Protein AF-A0A923XFM2-F1 (afdb_monomer_lite)

Foldseek 3Di:
DDDDDDPDPDDDDPVNVVVVVVVVVVQVPPPPVSVLVCCCCVCCPPVNVDHPVRSVVVVVVVD

pLDDT: mean 70.75, std 11.45, range [38.78, 85.19]

Secondary structure (DSSP, 8-state):
-------PPP---HHHHHHHHHHHHHHT-SHHHHHHHHHIIIIIIIS-SS-HHHHHHHHHHH-

Radius of gyration: 17.28 Å; chains: 1; bounding box: 39×14×49 Å

Structure (mmCIF, N/CA/C/O backbone):
data_AF-A0A923XFM2-F1
#
_entry.id   AF-A0A923XFM2-F1
#
loop_
_atom_site.group_PDB
_atom_site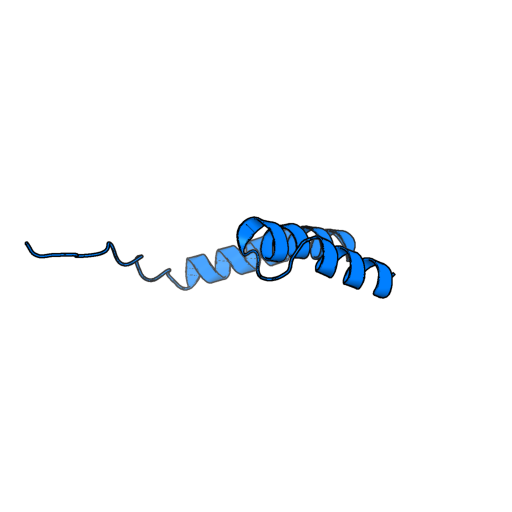.id
_atom_site.type_symbol
_atom_site.label_atom_id
_atom_site.label_alt_id
_atom_site.label_comp_id
_atom_site.label_asym_id
_atom_site.label_entity_id
_atom_site.label_seq_id
_atom_site.pdbx_PDB_ins_code
_atom_site.Cartn_x
_atom_site.Cartn_y
_atom_site.Cartn_z
_atom_site.occupancy
_atom_site.B_iso_or_equiv
_atom_site.auth_seq_id
_atom_site.auth_comp_id
_atom_site.auth_asym_id
_atom_site.auth_atom_id
_atom_site.pdbx_PDB_model_num
ATOM 1 N N . MET A 1 1 ? -17.055 -7.733 39.851 1.00 49.38 1 MET A N 1
ATOM 2 C CA . MET A 1 1 ? -16.909 -9.070 39.237 1.00 49.38 1 MET A CA 1
ATOM 3 C C . MET A 1 1 ? -17.948 -9.182 38.127 1.00 49.38 1 MET A C 1
ATOM 5 O O . MET A 1 1 ? -19.103 -8.933 38.432 1.00 49.38 1 MET A O 1
ATOM 9 N N . ALA A 1 2 ? -17.500 -9.522 36.904 1.00 42.91 2 ALA A N 1
ATOM 10 C CA . ALA A 1 2 ? -18.251 -9.780 35.652 1.00 42.91 2 ALA A CA 1
ATOM 11 C C . ALA A 1 2 ? -18.902 -8.559 34.954 1.00 42.91 2 ALA A C 1
ATOM 13 O O . ALA A 1 2 ? -19.610 -7.803 35.599 1.00 42.91 2 ALA A O 1
ATOM 14 N N . GLY A 1 3 ? -18.741 -8.280 33.654 1.00 38.78 3 GLY A N 1
ATOM 15 C CA . GLY A 1 3 ? -18.031 -8.905 32.525 1.00 38.78 3 GLY A CA 1
ATOM 16 C C . GLY A 1 3 ? -18.163 -7.941 31.323 1.00 38.78 3 GLY A C 1
ATOM 17 O O . GLY A 1 3 ? -19.200 -7.315 31.152 1.00 38.78 3 GLY A O 1
ATOM 18 N N . ALA A 1 4 ? -17.083 -7.5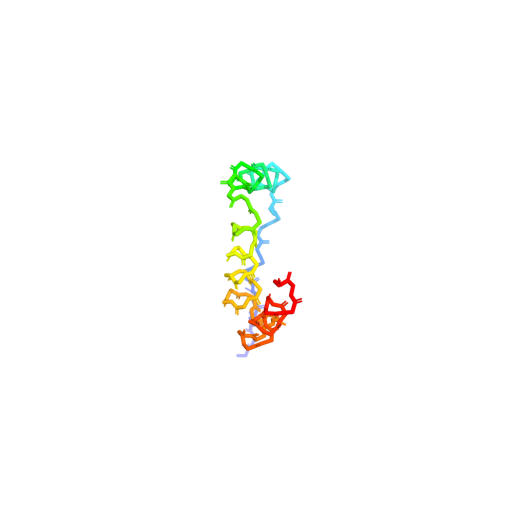67 30.637 1.00 51.62 4 ALA A N 1
ATOM 19 C CA . ALA A 1 4 ? -16.680 -8.164 29.361 1.00 51.62 4 ALA A CA 1
ATOM 20 C C . ALA A 1 4 ? -17.830 -8.316 28.339 1.00 51.62 4 ALA A C 1
ATOM 22 O O . ALA A 1 4 ? -18.327 -9.415 28.122 1.00 51.62 4 ALA A O 1
ATOM 23 N N . ALA A 1 5 ? -18.196 -7.226 27.663 1.00 45.38 5 ALA A N 1
ATOM 24 C CA . ALA A 1 5 ? -18.836 -7.285 26.351 1.00 45.38 5 ALA A CA 1
ATOM 25 C C . ALA A 1 5 ? -18.046 -6.363 25.420 1.00 45.38 5 ALA A C 1
ATOM 27 O O . ALA A 1 5 ? -18.291 -5.164 25.324 1.00 45.38 5 ALA A O 1
ATOM 28 N N . ALA A 1 6 ? -16.993 -6.944 24.852 1.00 47.84 6 ALA A N 1
ATOM 29 C CA . ALA A 1 6 ? -16.178 -6.353 23.811 1.00 47.84 6 ALA A CA 1
ATOM 30 C C . ALA A 1 6 ? -17.067 -5.916 22.637 1.00 47.84 6 ALA A C 1
ATOM 32 O O . ALA A 1 6 ? -17.844 -6.714 22.112 1.00 47.84 6 ALA A O 1
ATOM 33 N N . ASP A 1 7 ? -16.928 -4.649 22.261 1.00 46.41 7 ASP A N 1
ATOM 34 C CA . ASP A 1 7 ? -17.479 -4.030 21.060 1.00 46.41 7 ASP A CA 1
ATOM 35 C C . ASP A 1 7 ? -16.962 -4.804 19.834 1.00 46.41 7 ASP A C 1
ATOM 37 O O . ASP A 1 7 ? -15.809 -4.669 19.420 1.00 46.41 7 ASP A O 1
ATOM 41 N N . ALA A 1 8 ? -17.765 -5.748 19.339 1.00 59.09 8 ALA A N 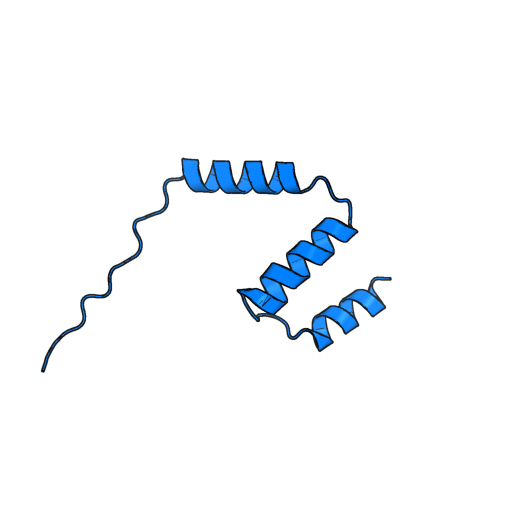1
ATOM 42 C CA . ALA A 1 8 ? -17.411 -6.550 18.179 1.00 59.09 8 ALA A CA 1
ATOM 43 C C . ALA A 1 8 ? -17.467 -5.645 16.936 1.00 59.09 8 ALA A C 1
ATOM 45 O O . ALA A 1 8 ? -18.511 -5.034 16.690 1.00 59.09 8 ALA A O 1
ATOM 46 N N . PRO A 1 9 ? -16.387 -5.542 16.138 1.00 56.44 9 PRO A N 1
ATOM 47 C CA . PRO A 1 9 ? -16.379 -4.676 14.970 1.00 56.44 9 PRO A CA 1
ATOM 48 C C . PRO A 1 9 ? -17.475 -5.122 13.997 1.00 56.44 9 PRO A C 1
ATOM 50 O O . PRO A 1 9 ? -17.592 -6.301 13.659 1.00 56.44 9 PRO A O 1
ATOM 53 N N . SER A 1 10 ? -18.302 -4.163 13.580 1.00 65.31 10 SER A N 1
ATOM 54 C CA . SER A 1 10 ? -19.423 -4.375 12.661 1.00 65.31 10 SER A CA 1
ATOM 55 C C . SER A 1 10 ? -18.945 -5.068 11.372 1.00 65.31 10 SER A C 1
ATOM 57 O O . SER A 1 10 ? -17.875 -4.717 10.868 1.00 65.31 10 SER A O 1
ATOM 59 N N . PRO A 1 11 ? -19.696 -6.039 10.814 1.00 64.62 11 PRO A N 1
ATOM 60 C CA . PRO A 1 11 ? -19.290 -6.747 9.604 1.00 64.62 11 PRO A CA 1
ATOM 61 C C . PRO A 1 11 ? -19.134 -5.755 8.449 1.00 64.62 11 PRO A C 1
ATOM 63 O O . PRO A 1 11 ? -20.091 -5.103 8.032 1.00 64.62 11 PRO A O 1
ATOM 66 N N . VAL A 1 12 ? -17.901 -5.625 7.961 1.00 66.69 12 VAL A N 1
ATOM 67 C CA . VAL A 1 12 ? -17.537 -4.666 6.917 1.00 66.69 12 VAL A CA 1
ATOM 68 C C . VAL A 1 12 ? -18.289 -5.039 5.634 1.00 66.69 12 VAL A C 1
ATOM 70 O O . VAL A 1 12 ? -18.144 -6.167 5.151 1.00 66.69 12 VAL A O 1
ATOM 73 N N . PRO A 1 13 ? -19.124 -4.152 5.073 1.00 78.06 13 PRO A N 1
ATOM 74 C CA . PRO A 1 13 ? -19.927 -4.488 3.909 1.00 78.06 13 PRO A CA 1
ATOM 75 C C . PRO A 1 13 ? -19.029 -4.712 2.686 1.00 78.06 13 PRO A C 1
ATOM 77 O O . PRO A 1 13 ? -18.046 -4.004 2.476 1.00 78.06 13 PRO A O 1
ATOM 80 N N . PHE A 1 14 ? -19.394 -5.672 1.832 1.00 75.62 14 PHE A N 1
ATOM 81 C CA . PHE A 1 14 ? -18.611 -6.066 0.649 1.00 75.62 14 PHE A CA 1
ATOM 82 C C . PHE A 1 14 ? -18.252 -4.881 -0.265 1.00 75.62 14 PHE A C 1
ATOM 84 O O . PHE A 1 14 ? -17.189 -4.858 -0.881 1.00 75.62 14 PHE A O 1
ATOM 91 N N . HIS A 1 15 ? -19.108 -3.856 -0.307 1.00 77.12 15 HIS A N 1
ATOM 92 C CA . HIS A 1 15 ? -18.850 -2.638 -1.066 1.00 77.12 15 HIS A CA 1
ATOM 93 C C . HIS A 1 15 ? -17.674 -1.821 -0.503 1.00 77.12 15 HIS A C 1
ATOM 95 O O . HIS A 1 15 ? -16.929 -1.240 -1.286 1.00 77.12 15 HIS A O 1
ATOM 101 N N . GLU A 1 16 ? -17.481 -1.774 0.821 1.00 78.88 16 GLU A N 1
ATOM 102 C CA . GLU A 1 16 ? -16.335 -1.091 1.431 1.00 78.88 16 GLU A CA 1
ATOM 103 C C . GLU A 1 16 ? -15.044 -1.844 1.130 1.00 78.88 16 GLU A C 1
ATOM 105 O O . GLU A 1 16 ? -14.061 -1.231 0.714 1.00 78.88 16 GLU A O 1
ATOM 110 N N . ALA A 1 17 ? -15.070 -3.174 1.243 1.00 76.31 17 ALA A N 1
ATOM 111 C CA . ALA A 1 17 ? -13.936 -4.020 0.891 1.00 76.31 17 ALA A CA 1
ATOM 112 C C . ALA A 1 17 ? -13.550 -3.862 -0.591 1.00 76.31 17 ALA A C 1
ATOM 114 O O . ALA A 1 17 ? -12.373 -3.692 -0.913 1.00 76.31 17 ALA A O 1
ATOM 115 N N . LEU A 1 18 ? -14.537 -3.838 -1.494 1.00 82.75 18 LEU A N 1
ATOM 116 C CA . LEU A 1 18 ? -14.313 -3.642 -2.926 1.00 82.75 18 LEU A CA 1
ATOM 117 C C . LEU A 1 18 ? -13.770 -2.240 -3.233 1.00 82.75 18 LEU A C 1
ATOM 119 O O . LEU A 1 18 ? -12.864 -2.097 -4.048 1.00 82.75 18 LEU A O 1
ATOM 123 N N . LYS A 1 19 ? -14.281 -1.200 -2.563 1.00 79.94 19 LYS A N 1
ATOM 124 C CA . LYS A 1 19 ? -13.817 0.185 -2.731 1.00 79.94 19 LYS A CA 1
ATOM 125 C C . LYS A 1 19 ? -12.397 0.363 -2.197 1.00 79.94 19 LYS A C 1
ATOM 127 O O . LYS A 1 19 ? -11.611 1.066 -2.822 1.00 79.94 19 LYS A O 1
ATOM 132 N N . PHE A 1 20 ? -12.051 -0.305 -1.097 1.00 73.44 20 PHE A N 1
ATOM 133 C CA . PHE A 1 20 ? -10.689 -0.359 -0.573 1.00 73.44 20 PHE A CA 1
ATOM 134 C C . PHE A 1 20 ? -9.738 -1.041 -1.561 1.00 73.44 20 PHE A C 1
ATOM 136 O O . PHE A 1 20 ? -8.725 -0.449 -1.916 1.00 73.44 20 PHE A O 1
ATOM 143 N N . TRP A 1 21 ? -10.092 -2.221 -2.077 1.00 71.38 21 TRP A N 1
ATOM 144 C CA . TRP A 1 21 ? -9.282 -2.947 -3.062 1.00 71.38 21 TRP A CA 1
ATOM 145 C C . TRP A 1 21 ? -9.152 -2.214 -4.403 1.00 71.38 21 TRP A C 1
ATOM 147 O O . TRP A 1 21 ? -8.062 -2.168 -4.965 1.00 71.38 21 TRP A O 1
ATOM 157 N N . LEU A 1 22 ? -10.218 -1.573 -4.893 1.00 79.69 22 LEU A N 1
ATOM 158 C CA . LEU A 1 22 ? -10.172 -0.722 -6.089 1.00 79.69 22 LEU A CA 1
ATOM 159 C C . LEU A 1 22 ? -9.289 0.506 -5.872 1.00 79.69 22 LEU A C 1
ATOM 161 O O . LEU A 1 22 ? -8.514 0.861 -6.755 1.00 79.69 22 LEU A O 1
ATOM 165 N N . ARG A 1 23 ? -9.365 1.141 -4.697 1.00 70.31 23 ARG A N 1
ATOM 166 C CA . 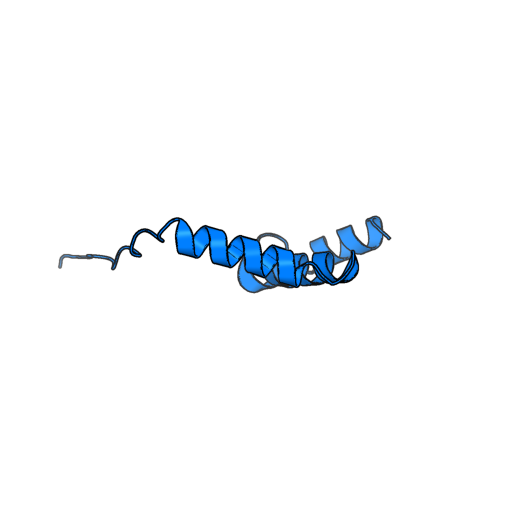ARG A 1 23 ? -8.523 2.291 -4.347 1.00 70.31 23 ARG A CA 1
ATOM 167 C C . ARG A 1 23 ? -7.068 1.866 -4.152 1.00 70.31 23 ARG A C 1
ATOM 169 O O . ARG A 1 23 ? -6.183 2.584 -4.585 1.00 70.31 23 ARG A O 1
ATOM 176 N N . LEU A 1 24 ? -6.819 0.681 -3.598 1.00 67.62 24 LEU A N 1
ATOM 177 C CA . LEU A 1 24 ? -5.494 0.071 -3.465 1.00 67.62 24 LEU A CA 1
ATOM 178 C C . LEU A 1 24 ? -4.897 -0.312 -4.831 1.00 67.62 24 LEU A C 1
ATOM 180 O O . LEU A 1 24 ? -3.712 -0.095 -5.070 1.00 67.62 24 LEU A O 1
ATOM 184 N N . GLY A 1 25 ? -5.724 -0.807 -5.756 1.00 68.06 25 GLY A N 1
ATOM 185 C CA . GLY A 1 25 ? -5.356 -1.040 -7.154 1.00 68.06 25 GLY A CA 1
ATOM 186 C C . GLY A 1 25 ? -5.094 0.260 -7.924 1.00 68.06 25 GLY A C 1
ATOM 187 O O . GLY A 1 25 ? -4.145 0.330 -8.695 1.00 68.06 25 GLY A O 1
ATOM 188 N N . PHE A 1 26 ? -5.854 1.325 -7.650 1.00 67.06 26 PHE A N 1
ATOM 189 C CA . PHE A 1 26 ? -5.600 2.668 -8.190 1.00 67.06 26 PHE A CA 1
ATOM 190 C C . PHE A 1 26 ? -4.355 3.337 -7.580 1.00 67.06 26 PHE A C 1
ATOM 192 O O . PHE A 1 26 ? -3.672 4.090 -8.266 1.00 67.06 26 PHE A O 1
ATOM 199 N N . ILE A 1 27 ? -4.028 3.046 -6.316 1.00 64.12 27 ILE A N 1
ATOM 200 C CA . ILE A 1 27 ? -2.792 3.487 -5.639 1.00 64.12 27 ILE A CA 1
ATOM 201 C C . ILE A 1 27 ? -1.595 2.603 -6.034 1.00 64.12 27 ILE A C 1
ATOM 203 O O . ILE A 1 27 ? -0.450 3.021 -5.887 1.00 64.12 27 ILE A O 1
ATOM 207 N N . SER A 1 28 ? -1.825 1.428 -6.636 1.00 59.00 28 SER A N 1
ATOM 208 C CA . SER A 1 28 ? -0.767 0.580 -7.218 1.00 59.00 28 SER A CA 1
ATOM 209 C C . SER A 1 28 ? -0.110 1.189 -8.469 1.00 59.00 28 SER A C 1
ATOM 211 O O . SER A 1 28 ? 0.712 0.543 -9.117 1.00 59.00 28 SER A O 1
ATOM 213 N N . PHE A 1 29 ? -0.402 2.454 -8.783 1.00 55.91 29 PHE A N 1
ATOM 214 C CA . PHE A 1 29 ? 0.369 3.283 -9.704 1.00 55.91 29 PHE A CA 1
ATOM 215 C C . PHE A 1 29 ? 1.645 3.808 -9.014 1.00 55.91 29 PHE A C 1
ATOM 217 O O . PHE A 1 29 ? 1.736 4.964 -8.613 1.00 55.91 29 PHE A O 1
ATOM 224 N N . GLY A 1 30 ? 2.642 2.936 -8.831 1.00 56.06 30 GLY A N 1
ATOM 225 C CA . GLY A 1 30 ? 3.913 3.313 -8.188 1.00 56.06 30 GLY A CA 1
ATOM 226 C C . GLY A 1 30 ? 5.126 2.460 -8.565 1.00 56.06 30 GLY A C 1
ATOM 227 O O . GLY A 1 30 ? 6.181 2.587 -7.944 1.00 56.06 30 GLY A O 1
ATOM 228 N N . GLY A 1 31 ? 4.987 1.569 -9.552 1.00 64.06 31 GLY A N 1
ATOM 229 C CA . GLY A 1 31 ? 6.037 0.622 -9.926 1.00 64.06 31 GLY A CA 1
ATOM 230 C C . GLY A 1 31 ? 6.409 -0.359 -8.797 1.00 64.06 31 GLY A C 1
ATOM 231 O O . GLY A 1 31 ? 5.795 -0.355 -7.725 1.00 64.06 31 GLY A O 1
ATOM 232 N N . PRO A 1 32 ? 7.434 -1.203 -9.006 1.00 65.94 32 PRO A N 1
ATOM 233 C CA . PRO A 1 32 ? 7.907 -2.153 -7.994 1.00 65.94 32 PRO A CA 1
ATOM 234 C C . PRO A 1 32 ? 8.320 -1.461 -6.682 1.00 65.94 32 PRO A C 1
ATOM 236 O O . PRO A 1 32 ? 8.104 -2.004 -5.603 1.00 65.94 32 PRO A O 1
ATOM 239 N N . ALA A 1 33 ? 8.811 -0.218 -6.748 1.00 71.31 33 ALA A N 1
ATOM 240 C CA . ALA A 1 33 ? 9.163 0.584 -5.575 1.00 71.31 33 ALA A CA 1
ATOM 241 C C . ALA A 1 33 ? 7.948 0.943 -4.694 1.00 71.31 33 ALA A C 1
A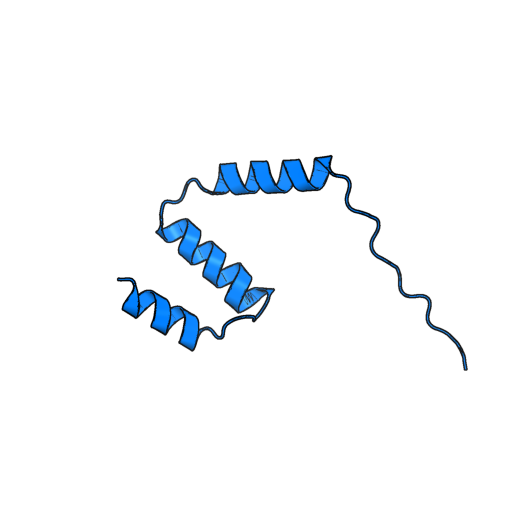TOM 243 O O . ALA A 1 33 ? 8.045 0.897 -3.468 1.00 71.31 33 ALA A O 1
ATOM 244 N N . GLY A 1 34 ? 6.789 1.245 -5.292 1.00 75.19 34 GLY A N 1
ATOM 245 C CA . GLY A 1 34 ? 5.550 1.499 -4.551 1.00 75.19 34 GLY A CA 1
ATOM 246 C C . GLY A 1 34 ? 5.030 0.253 -3.830 1.00 75.19 34 GLY A C 1
ATOM 247 O O . GLY A 1 34 ? 4.601 0.337 -2.679 1.00 75.19 34 GLY A O 1
ATOM 248 N N . GLN A 1 35 ? 5.144 -0.919 -4.462 1.00 72.62 35 GLN A N 1
ATOM 249 C CA . GLN A 1 35 ? 4.787 -2.196 -3.834 1.00 72.62 35 GLN A CA 1
ATOM 250 C C . GLN A 1 35 ? 5.716 -2.539 -2.665 1.00 72.62 35 GLN A C 1
ATOM 252 O O . GLN A 1 35 ? 5.243 -2.975 -1.618 1.00 72.62 35 GLN A O 1
ATOM 257 N N . ILE A 1 36 ? 7.015 -2.268 -2.804 1.00 76.94 36 ILE A N 1
ATOM 258 C CA . ILE A 1 36 ? 8.004 -2.430 -1.733 1.00 76.94 36 ILE A CA 1
ATOM 259 C C . ILE A 1 36 ? 7.710 -1.483 -0.558 1.00 76.94 36 ILE A C 1
ATOM 261 O O . ILE A 1 36 ? 7.724 -1.915 0.593 1.00 76.94 36 ILE A O 1
ATOM 265 N N . ALA A 1 37 ? 7.388 -0.213 -0.820 1.00 79.31 37 ALA A N 1
ATOM 266 C CA . ALA A 1 37 ? 7.068 0.760 0.227 1.00 79.31 37 ALA A CA 1
ATOM 267 C C . ALA A 1 37 ? 5.779 0.400 0.989 1.00 79.31 37 ALA A C 1
ATOM 269 O O . ALA A 1 37 ? 5.729 0.518 2.215 1.00 79.31 37 ALA A O 1
ATOM 270 N N . VAL A 1 38 ? 4.755 -0.092 0.282 1.00 76.94 38 VAL A N 1
ATOM 271 C CA . VAL A 1 38 ? 3.528 -0.609 0.907 1.00 76.94 38 VAL A CA 1
ATOM 272 C C . VAL A 1 38 ? 3.821 -1.876 1.702 1.00 76.94 38 VAL A C 1
ATOM 274 O O . VAL A 1 38 ? 3.391 -1.963 2.849 1.00 76.94 38 VAL A O 1
ATOM 277 N N . MET A 1 39 ? 4.597 -2.820 1.156 1.00 76.94 39 MET A N 1
ATOM 278 C CA . MET A 1 39 ? 5.022 -4.011 1.895 1.00 76.94 39 MET A CA 1
ATOM 279 C C . MET A 1 39 ? 5.770 -3.636 3.174 1.00 76.94 39 MET A C 1
ATOM 281 O O . MET A 1 39 ? 5.466 -4.203 4.215 1.00 76.94 39 MET A O 1
ATOM 285 N N . HIS A 1 40 ? 6.691 -2.672 3.138 1.00 80.81 40 HIS A N 1
ATOM 286 C CA . HIS A 1 40 ? 7.394 -2.212 4.336 1.00 80.81 40 HIS A CA 1
ATOM 287 C C . HIS A 1 40 ? 6.413 -1.662 5.376 1.00 80.81 40 HIS A C 1
ATOM 289 O O . HIS A 1 40 ? 6.352 -2.131 6.510 1.00 80.81 40 HIS A O 1
ATOM 295 N N . ARG A 1 41 ? 5.580 -0.705 4.971 1.00 80.38 41 ARG A N 1
ATOM 296 C CA . ARG A 1 41 ? 4.678 0.007 5.877 1.00 80.38 41 ARG A CA 1
ATOM 297 C C . ARG A 1 41 ? 3.597 -0.899 6.471 1.00 80.38 41 ARG A C 1
ATOM 299 O O . ARG A 1 41 ? 3.286 -0.807 7.654 1.00 80.38 41 ARG A O 1
ATOM 306 N N . GLU A 1 42 ? 3.039 -1.810 5.680 1.00 77.50 42 GLU A N 1
ATOM 307 C CA . GLU A 1 42 ? 2.039 -2.771 6.155 1.00 77.50 42 GLU A CA 1
ATOM 308 C C . GLU A 1 42 ? 2.675 -3.927 6.936 1.00 77.50 42 GLU A C 1
ATOM 310 O O . GLU A 1 42 ? 2.260 -4.194 8.060 1.00 77.50 42 GLU A O 1
ATOM 315 N N . LEU A 1 43 ? 3.683 -4.616 6.386 1.00 75.12 43 LEU A N 1
ATOM 316 C CA . LEU A 1 43 ? 4.228 -5.843 6.989 1.00 75.12 43 LEU A CA 1
ATOM 317 C C . LEU A 1 43 ? 5.191 -5.568 8.146 1.00 75.12 43 LEU A C 1
ATOM 319 O O . LEU A 1 43 ? 5.248 -6.379 9.073 1.00 75.12 43 LEU A O 1
ATOM 323 N N . VAL A 1 44 ? 5.948 -4.470 8.100 1.00 78.12 44 VAL A N 1
ATOM 324 C CA . VAL A 1 44 ? 6.948 -4.123 9.121 1.00 78.12 44 VAL A CA 1
ATOM 325 C C . VAL A 1 44 ? 6.371 -3.171 10.153 1.00 78.12 44 VAL A C 1
ATOM 327 O O . VAL A 1 44 ? 6.448 -3.472 11.341 1.00 78.12 44 VAL A O 1
ATOM 330 N N . GLU A 1 45 ? 5.781 -2.052 9.728 1.00 76.06 45 GLU A N 1
ATOM 331 C CA . GLU A 1 45 ? 5.345 -1.011 10.668 1.00 76.06 45 GLU A CA 1
ATOM 332 C C . GLU A 1 45 ? 3.966 -1.304 11.270 1.00 76.06 45 GLU A C 1
ATOM 334 O O . GLU A 1 45 ? 3.845 -1.393 12.491 1.00 76.06 45 GLU A O 1
ATOM 339 N N . GLN A 1 46 ? 2.928 -1.495 10.446 1.00 77.06 46 GLN A N 1
ATOM 340 C CA . GLN A 1 46 ? 1.563 -1.683 10.956 1.00 77.06 46 GLN A CA 1
ATOM 341 C C . GLN A 1 46 ? 1.335 -3.071 11.560 1.00 77.06 46 GLN A C 1
ATOM 343 O O . GLN A 1 46 ? 0.853 -3.195 12.685 1.00 77.06 46 GLN A O 1
ATOM 348 N N . LYS A 1 47 ? 1.641 -4.133 10.808 1.00 78.00 47 LYS A N 1
ATOM 349 C CA . LYS A 1 47 ? 1.359 -5.519 11.215 1.00 78.00 47 LYS A CA 1
ATOM 350 C C . LYS A 1 47 ? 2.499 -6.148 12.016 1.00 78.00 47 LYS A C 1
ATOM 352 O O . LYS A 1 47 ? 2.253 -7.110 12.741 1.00 78.00 47 LYS A O 1
ATOM 357 N N . ARG A 1 48 ? 3.733 -5.642 11.877 1.00 75.12 48 ARG A N 1
ATOM 358 C CA . ARG A 1 48 ? 4.966 -6.197 12.480 1.00 75.12 48 ARG A CA 1
ATOM 359 C C . ARG A 1 48 ? 5.146 -7.707 12.256 1.00 75.12 48 ARG A C 1
ATOM 361 O O . ARG A 1 48 ? 5.704 -8.407 13.097 1.00 75.12 48 ARG A O 1
ATOM 368 N N . TRP A 1 49 ? 4.683 -8.228 11.122 1.00 79.25 49 TRP A N 1
ATOM 369 C CA . TRP A 1 49 ? 4.814 -9.642 10.746 1.00 79.25 49 TRP A CA 1
ATOM 370 C C . TRP A 1 49 ? 6.237 -10.010 10.334 1.00 79.25 49 TRP A C 1
ATOM 372 O O . TRP A 1 49 ? 6.655 -11.164 10.446 1.00 79.25 49 TRP A O 1
ATOM 382 N N . ILE A 1 50 ? 7.000 -9.023 9.873 1.00 75.25 50 ILE A N 1
ATOM 383 C CA . ILE A 1 50 ? 8.403 -9.182 9.526 1.00 75.25 50 ILE A CA 1
ATOM 384 C C . ILE A 1 50 ? 9.183 -8.022 10.146 1.00 75.25 50 ILE A C 1
ATOM 386 O O . ILE A 1 50 ? 8.752 -6.876 10.099 1.00 75.25 50 ILE A O 1
ATOM 390 N N . SER A 1 51 ? 10.309 -8.306 10.801 1.00 79.94 51 SER A N 1
ATOM 391 C CA . SER A 1 51 ? 11.146 -7.236 11.346 1.00 79.94 51 SER A CA 1
ATOM 392 C C . SER A 1 51 ? 11.845 -6.483 10.219 1.00 79.94 51 SER A C 1
ATOM 394 O O . SER A 1 51 ? 12.257 -7.091 9.232 1.00 79.94 51 SER A O 1
ATOM 396 N N . GLU A 1 52 ? 12.065 -5.189 10.424 1.00 79.38 52 GLU A N 1
ATOM 397 C CA . GLU A 1 52 ? 12.693 -4.269 9.467 1.00 79.38 52 GLU A CA 1
ATOM 398 C C . GLU A 1 52 ? 14.010 -4.813 8.900 1.00 79.38 52 GLU A C 1
ATOM 400 O O . GLU A 1 52 ? 14.208 -4.855 7.690 1.00 79.38 52 GLU A O 1
ATOM 405 N N . ARG A 1 53 ? 14.852 -5.400 9.761 1.00 81.06 53 ARG A N 1
ATOM 406 C CA . ARG A 1 53 ? 16.094 -6.082 9.355 1.00 81.06 53 ARG A CA 1
ATOM 407 C C . ARG A 1 53 ? 15.881 -7.215 8.352 1.00 81.06 53 ARG A C 1
ATOM 409 O O . ARG A 1 53 ? 16.685 -7.384 7.445 1.00 81.06 53 ARG A O 1
ATOM 416 N N . ARG A 1 54 ? 14.824 -8.009 8.517 1.00 79.19 54 ARG A N 1
ATOM 417 C CA . ARG A 1 54 ? 14.548 -9.189 7.683 1.00 79.19 54 ARG A CA 1
ATOM 418 C C . ARG A 1 54 ? 13.909 -8.787 6.353 1.00 79.19 54 ARG A C 1
ATOM 420 O O . ARG A 1 54 ? 14.158 -9.433 5.343 1.00 79.19 54 ARG A O 1
ATOM 427 N N . PHE A 1 55 ? 13.161 -7.686 6.349 1.00 83.44 55 PHE A N 1
ATOM 428 C CA . PHE A 1 55 ? 12.666 -7.053 5.132 1.00 83.44 55 PHE A CA 1
ATOM 429 C C . PHE A 1 55 ? 13.793 -6.419 4.311 1.00 83.44 55 PHE A C 1
ATOM 431 O O . PHE A 1 55 ? 13.918 -6.716 3.128 1.00 83.44 55 PHE A O 1
ATOM 438 N N . LEU A 1 56 ? 14.664 -5.628 4.948 1.00 82.56 56 LEU A N 1
ATOM 439 C CA . LEU A 1 56 ? 15.851 -5.056 4.305 1.00 82.56 56 LEU A CA 1
ATOM 440 C C . LEU A 1 56 ? 16.779 -6.144 3.754 1.00 82.56 56 LEU A C 1
ATOM 442 O O . LEU A 1 56 ? 17.297 -6.000 2.654 1.00 82.56 56 LEU A O 1
ATOM 446 N N . HIS A 1 57 ? 16.941 -7.258 4.473 1.00 85.19 57 HIS A N 1
ATOM 447 C CA . HIS A 1 57 ? 17.722 -8.394 3.984 1.00 85.19 57 HIS A CA 1
ATOM 448 C C . HIS A 1 57 ? 17.097 -9.045 2.739 1.00 85.19 57 HIS A C 1
ATOM 450 O O . HIS A 1 57 ? 17.809 -9.340 1.786 1.00 85.19 57 HIS A O 1
ATOM 456 N N . ALA A 1 58 ? 15.771 -9.223 2.718 1.00 83.69 58 ALA A N 1
ATOM 457 C CA . ALA A 1 58 ? 15.059 -9.749 1.554 1.00 83.69 58 ALA A CA 1
ATOM 458 C C . ALA A 1 58 ? 15.102 -8.783 0.359 1.00 83.69 58 ALA A C 1
ATOM 460 O O . ALA A 1 58 ? 15.281 -9.223 -0.770 1.00 83.69 58 ALA A O 1
ATOM 461 N N . LEU A 1 59 ? 14.997 -7.473 0.596 1.00 82.81 59 LEU A N 1
ATOM 462 C CA . LEU A 1 59 ? 15.147 -6.464 -0.453 1.00 82.81 59 LEU A CA 1
ATOM 463 C C . LEU A 1 59 ? 16.554 -6.438 -1.040 1.00 82.81 59 LEU A C 1
ATOM 465 O O . LEU A 1 59 ? 16.692 -6.413 -2.254 1.00 82.81 59 LEU A O 1
ATOM 469 N N . ASN A 1 60 ? 17.582 -6.501 -0.196 1.00 80.19 60 ASN A N 1
ATOM 470 C CA . ASN A 1 60 ? 18.974 -6.564 -0.636 1.00 80.19 60 ASN A CA 1
ATOM 471 C C . ASN A 1 60 ? 19.321 -7.893 -1.332 1.00 80.19 60 ASN A C 1
ATOM 473 O O . ASN A 1 60 ? 20.370 -7.998 -1.950 1.00 80.19 60 ASN A O 1
ATOM 477 N N . TYR A 1 61 ? 18.479 -8.916 -1.185 1.00 81.12 61 TYR A N 1
ATOM 478 C CA . TYR A 1 61 ? 18.582 -10.172 -1.926 1.00 81.12 61 TYR A CA 1
ATOM 479 C C . TYR A 1 61 ? 17.819 -10.133 -3.261 1.00 81.12 61 TYR A C 1
ATOM 481 O O . TYR A 1 61 ? 18.183 -10.836 -4.196 1.00 81.12 61 TYR A O 1
ATOM 489 N N . CYS A 1 62 ? 16.738 -9.352 -3.337 1.00 70.50 62 CYS A N 1
ATOM 490 C CA . CYS A 1 62 ? 15.883 -9.236 -4.523 1.00 70.50 62 CYS A CA 1
ATOM 491 C C . CYS A 1 62 ? 16.377 -8.177 -5.529 1.00 70.50 62 CYS A C 1
ATOM 493 O O . CYS A 1 62 ? 15.870 -8.125 -6.649 1.00 70.50 62 CYS A O 1
ATOM 495 N N . MET A 1 63 ? 17.308 -7.315 -5.113 1.00 60.66 63 MET A N 1
ATOM 496 C CA . MET A 1 63 ? 18.006 -6.339 -5.952 1.00 60.66 63 MET A CA 1
ATOM 497 C C 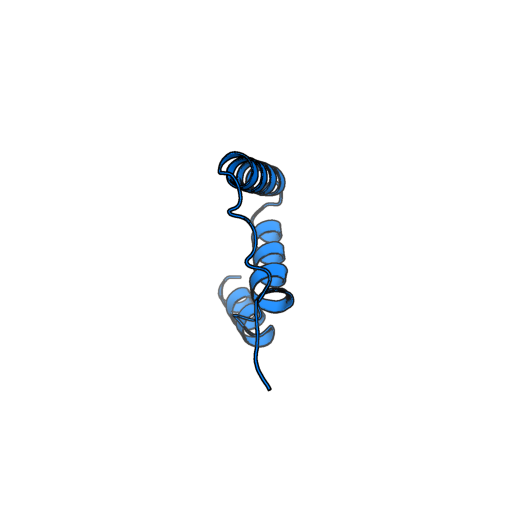. MET A 1 63 ? 19.301 -6.939 -6.500 1.00 60.66 63 MET A C 1
ATOM 499 O O . MET A 1 63 ? 19.585 -6.694 -7.692 1.00 60.66 63 MET A O 1
#

Sequence (63 aa):
MAGAAADAPSPVPFHEALKFWLRLGFISFGGPAGQIAVMHRELVEQKRWISERRFLHALNYCM